Protein AF-A0A967GPA8-F1 (afdb_monomer)

Secondary structure (DSSP, 8-state):
--HHHHHHHHHHHEEETTTTEEEETTEEEEPPPHHHHHHHHHHTTEEEEEEEEEE--GGGTSSS--TT--SSPPEEEEEEEEE----

Structure (mmCIF, N/CA/C/O backbone):
data_AF-A0A967GPA8-F1
#
_entry.id   AF-A0A967GPA8-F1
#
loop_
_atom_site.group_PDB
_atom_site.id
_atom_site.type_symbol
_atom_site.label_atom_id
_atom_site.label_alt_id
_atom_site.label_comp_id
_atom_site.label_asym_id
_atom_site.label_entity_id
_atom_site.label_seq_id
_atom_site.pdbx_PDB_ins_code
_atom_site.Cartn_x
_atom_site.Cartn_y
_atom_site.Cartn_z
_atom_site.occupancy
_atom_site.B_iso_or_equiv
_atom_site.auth_seq_id
_atom_site.auth_comp_id
_atom_site.auth_asym_id
_atom_site.auth_atom_id
_atom_site.pdbx_PDB_model_num
ATOM 1 N N . MET A 1 1 ? 24.323 -1.208 -19.060 1.00 54.50 1 MET A N 1
ATOM 2 C CA . MET A 1 1 ? 23.667 -0.149 -18.273 1.00 54.50 1 MET A CA 1
ATOM 3 C C . MET A 1 1 ? 24.520 0.062 -17.038 1.00 54.50 1 MET A C 1
ATOM 5 O O . MET A 1 1 ? 24.803 -0.923 -16.363 1.00 54.50 1 MET A O 1
ATOM 9 N N . SER A 1 2 ? 25.050 1.266 -16.835 1.00 68.75 2 SER A N 1
ATOM 10 C CA . SER A 1 2 ? 25.924 1.555 -15.689 1.00 68.75 2 SER A CA 1
ATOM 11 C C . SER A 1 2 ? 25.108 1.835 -14.420 1.00 68.75 2 SER A C 1
ATOM 13 O O . SER A 1 2 ? 23.955 2.252 -14.507 1.00 68.75 2 SER A O 1
ATOM 15 N N . GLU A 1 3 ? 25.699 1.626 -13.243 1.00 60.72 3 GLU A N 1
ATOM 16 C CA . GLU A 1 3 ? 25.060 1.902 -11.944 1.00 60.72 3 GLU A CA 1
ATOM 17 C C . GLU A 1 3 ? 24.580 3.364 -11.845 1.00 60.72 3 GLU A C 1
ATOM 19 O O . GLU A 1 3 ? 23.451 3.622 -11.445 1.00 60.72 3 GLU A O 1
ATOM 24 N N . ASN A 1 4 ? 25.368 4.311 -12.369 1.00 67.19 4 ASN A N 1
ATOM 25 C CA . ASN A 1 4 ? 25.016 5.735 -12.431 1.00 67.19 4 ASN A CA 1
ATOM 26 C C . ASN A 1 4 ? 23.828 6.055 -13.354 1.00 67.19 4 ASN A C 1
ATOM 28 O O . ASN A 1 4 ? 23.081 6.999 -13.092 1.00 67.19 4 ASN A O 1
ATOM 32 N N . GLU A 1 5 ? 23.646 5.313 -14.449 1.00 59.66 5 GLU A N 1
ATOM 33 C CA . GLU A 1 5 ? 22.472 5.484 -15.313 1.00 59.66 5 GLU A CA 1
ATOM 34 C C . GLU A 1 5 ? 21.205 4.960 -14.639 1.00 59.66 5 GLU A C 1
ATOM 36 O O . GLU A 1 5 ? 20.178 5.634 -14.691 1.00 59.66 5 GLU A O 1
ATOM 41 N N . ALA A 1 6 ? 21.287 3.809 -13.965 1.00 56.81 6 ALA A N 1
ATOM 42 C CA . ALA A 1 6 ? 20.166 3.250 -13.214 1.00 56.81 6 ALA A CA 1
ATOM 43 C C . ALA A 1 6 ? 19.718 4.203 -12.093 1.00 56.81 6 ALA A C 1
ATOM 45 O O . ALA A 1 6 ? 18.531 4.507 -11.979 1.00 56.81 6 ALA A O 1
ATOM 46 N N . ASP A 1 7 ? 20.673 4.756 -11.343 1.00 61.19 7 ASP A N 1
ATOM 47 C CA . ASP A 1 7 ? 20.417 5.704 -10.254 1.00 61.19 7 ASP A CA 1
ATOM 48 C C . ASP A 1 7 ? 19.747 6.997 -10.741 1.00 61.19 7 ASP A C 1
ATOM 50 O O . ASP A 1 7 ? 18.865 7.557 -10.086 1.00 61.19 7 ASP A O 1
ATOM 54 N N . ARG A 1 8 ? 20.142 7.480 -11.923 1.00 66.12 8 ARG A N 1
ATOM 55 C CA . ARG A 1 8 ? 19.562 8.677 -12.539 1.00 66.12 8 ARG A CA 1
ATOM 56 C C . ARG A 1 8 ? 18.143 8.433 -13.057 1.00 66.12 8 ARG A C 1
ATOM 58 O O . ARG A 1 8 ? 17.310 9.329 -12.940 1.00 66.12 8 ARG A O 1
ATOM 65 N N . MET A 1 9 ? 17.865 7.254 -13.615 1.00 61.34 9 MET A N 1
ATOM 66 C CA . MET A 1 9 ? 16.518 6.884 -14.068 1.00 61.34 9 MET A CA 1
ATOM 67 C C . MET A 1 9 ? 15.563 6.720 -12.880 1.00 61.34 9 MET A C 1
ATOM 69 O O . MET A 1 9 ? 14.500 7.333 -12.876 1.00 61.34 9 MET A O 1
ATOM 73 N N . LEU A 1 10 ? 15.997 6.033 -11.817 1.00 60.78 10 LEU A N 1
ATOM 74 C CA . LEU A 1 10 ? 15.247 5.895 -10.560 1.00 60.78 10 LEU A CA 1
ATOM 75 C C . LEU A 1 10 ? 14.862 7.250 -9.948 1.00 60.78 10 LEU A C 1
ATOM 77 O O . LEU A 1 10 ? 13.725 7.443 -9.523 1.00 60.78 10 LEU A O 1
ATOM 81 N N . ARG A 1 11 ? 15.776 8.228 -9.948 1.00 63.66 11 ARG A N 1
ATOM 82 C CA . ARG A 1 11 ? 15.488 9.587 -9.450 1.00 63.66 11 ARG A CA 1
ATOM 83 C C . ARG A 1 11 ? 14.481 10.357 -10.308 1.00 63.66 11 ARG A C 1
ATOM 85 O O . ARG A 1 11 ? 13.841 11.262 -9.788 1.00 63.66 11 ARG A O 1
ATOM 92 N N . GLY A 1 12 ? 14.349 10.032 -11.594 1.00 64.62 12 GLY A N 1
ATOM 93 C CA . GLY A 1 12 ? 13.352 10.641 -12.482 1.00 64.62 12 GLY A CA 1
ATOM 94 C C . GLY A 1 12 ? 11.943 10.063 -12.318 1.00 64.62 12 GLY A C 1
ATOM 95 O O . GLY A 1 12 ? 10.969 10.709 -12.700 1.00 64.62 12 GLY A O 1
ATOM 96 N N . GLU A 1 13 ? 11.830 8.863 -11.748 1.00 67.12 13 GLU A N 1
ATOM 97 C CA . GLU A 1 13 ? 10.561 8.147 -11.579 1.00 67.12 13 GLU A CA 1
ATOM 98 C C . GLU A 1 13 ? 9.942 8.338 -10.187 1.00 67.12 13 GLU A C 1
ATOM 100 O O . GLU A 1 13 ? 8.737 8.163 -10.025 1.00 67.12 13 GLU A O 1
ATOM 105 N N . VAL A 1 14 ? 10.721 8.742 -9.182 1.00 69.94 14 VAL A N 1
ATOM 106 C CA . VAL A 1 14 ? 10.227 8.993 -7.819 1.00 69.94 14 VAL A CA 1
ATOM 107 C C . VAL A 1 14 ? 9.828 10.461 -7.662 1.00 69.94 14 VAL A C 1
ATOM 109 O O . VAL A 1 14 ? 10.682 11.340 -7.612 1.00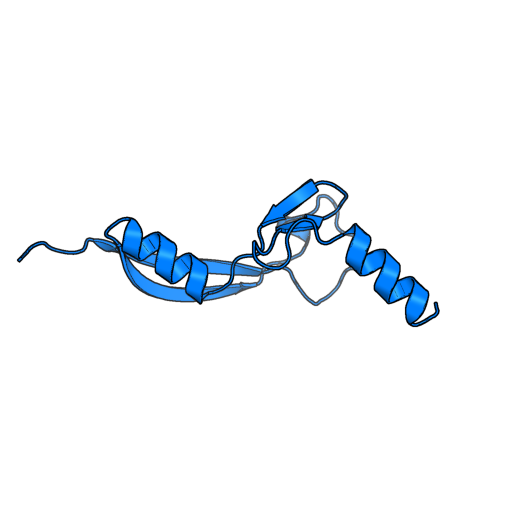 69.94 14 VAL A O 1
ATOM 112 N N . ASP A 1 15 ? 8.524 10.722 -7.549 1.00 76.31 15 ASP A N 1
ATOM 113 C CA . ASP A 1 15 ? 7.976 12.076 -7.361 1.00 76.31 15 ASP A CA 1
ATOM 114 C C . ASP A 1 15 ? 8.057 12.503 -5.884 1.00 76.31 15 ASP A C 1
ATOM 116 O O . ASP A 1 15 ? 8.484 13.602 -5.539 1.00 76.31 15 ASP A O 1
ATOM 120 N N . SER A 1 16 ? 7.728 11.585 -4.972 1.00 78.81 16 SER A N 1
ATOM 121 C CA . SER A 1 16 ? 7.915 11.787 -3.536 1.00 78.81 16 SER A CA 1
ATOM 122 C C . SER A 1 16 ? 8.248 10.469 -2.866 1.00 78.81 16 SER A C 1
ATOM 124 O O . SER A 1 16 ? 7.378 9.625 -2.673 1.00 78.81 16 SER A O 1
ATOM 126 N N . PHE A 1 17 ? 9.508 10.295 -2.469 1.00 71.31 17 PHE A N 1
ATOM 127 C CA . PHE A 1 17 ? 9.937 9.082 -1.773 1.00 71.31 17 PHE A CA 1
ATOM 128 C C . PHE A 1 17 ? 9.248 8.944 -0.409 1.00 71.31 17 PHE A C 1
ATOM 130 O O . PHE A 1 17 ? 8.675 7.904 -0.100 1.00 71.31 17 PHE A O 1
ATOM 137 N N . ALA A 1 18 ? 9.236 10.024 0.381 1.00 77.62 18 ALA A N 1
ATOM 138 C CA . ALA A 1 18 ? 8.571 10.052 1.684 1.00 77.62 18 ALA A CA 1
ATOM 139 C C . ALA A 1 18 ? 7.053 9.853 1.560 1.00 77.62 18 ALA A C 1
ATOM 141 O O . ALA A 1 18 ? 6.437 9.207 2.402 1.00 77.62 18 ALA A O 1
ATOM 142 N N . GLY A 1 19 ? 6.460 10.381 0.488 1.00 82.88 19 GLY A N 1
ATOM 143 C CA . GLY A 1 19 ? 5.055 10.198 0.163 1.00 82.88 19 GLY A CA 1
ATOM 144 C C . GLY A 1 19 ? 4.766 8.926 -0.624 1.00 82.88 19 GLY A C 1
ATOM 145 O O . GLY A 1 19 ? 3.629 8.770 -1.040 1.00 82.88 19 GLY A O 1
ATOM 146 N N . GLY A 1 20 ? 5.730 8.031 -0.865 1.00 88.00 20 GLY A N 1
ATOM 147 C CA . GLY A 1 20 ? 5.533 6.807 -1.652 1.00 88.00 20 GLY A CA 1
ATOM 148 C C . GLY A 1 20 ? 4.953 7.026 -3.058 1.00 88.00 20 GLY A C 1
ATOM 149 O O . GLY A 1 20 ? 4.285 6.136 -3.569 1.00 88.00 20 GL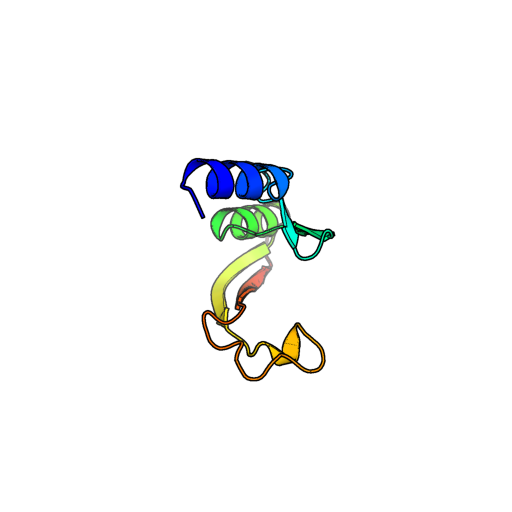Y A O 1
ATOM 150 N N . ILE A 1 21 ? 5.135 8.199 -3.671 1.00 90.69 21 ILE A N 1
ATOM 151 C CA . ILE A 1 21 ? 4.612 8.512 -5.008 1.00 90.69 21 ILE A CA 1
ATOM 152 C C . ILE A 1 21 ? 5.692 8.215 -6.046 1.00 90.69 21 ILE A C 1
ATOM 154 O O . ILE A 1 21 ? 6.767 8.820 -6.030 1.00 90.69 21 ILE A O 1
ATOM 158 N N . VAL A 1 22 ? 5.380 7.305 -6.964 1.00 87.12 22 VAL A N 1
ATOM 159 C CA . VAL A 1 22 ? 6.249 6.867 -8.062 1.00 87.12 22 VAL A CA 1
ATOM 160 C C . VAL A 1 22 ? 5.473 6.970 -9.369 1.00 87.12 22 VAL A C 1
ATOM 162 O O . VAL A 1 22 ? 4.278 6.695 -9.409 1.00 87.12 22 VAL A O 1
ATOM 165 N N . ARG A 1 23 ? 6.130 7.371 -10.453 1.00 82.81 23 ARG A N 1
ATOM 166 C CA . ARG A 1 23 ? 5.531 7.438 -11.784 1.00 82.81 23 ARG A CA 1
ATOM 167 C C . ARG A 1 23 ? 5.549 6.065 -12.441 1.00 82.81 23 ARG A C 1
ATOM 169 O O . ARG A 1 23 ? 6.607 5.574 -12.814 1.00 82.81 23 ARG A O 1
ATOM 176 N N . VAL A 1 24 ? 4.375 5.484 -12.658 1.00 79.94 24 VAL A N 1
ATOM 177 C CA . VAL A 1 24 ? 4.204 4.245 -13.428 1.00 79.94 24 VAL A CA 1
ATOM 178 C C . VAL A 1 24 ? 3.655 4.625 -14.798 1.00 79.94 24 VAL A C 1
ATOM 180 O O . VAL A 1 24 ? 2.585 5.222 -14.897 1.00 79.94 24 VAL A O 1
ATOM 183 N N . GLY A 1 25 ? 4.422 4.381 -15.865 1.00 76.94 25 GLY A N 1
ATOM 184 C CA . GLY A 1 25 ? 4.029 4.804 -17.218 1.00 76.94 25 GLY A CA 1
ATOM 185 C C . GLY A 1 25 ? 3.817 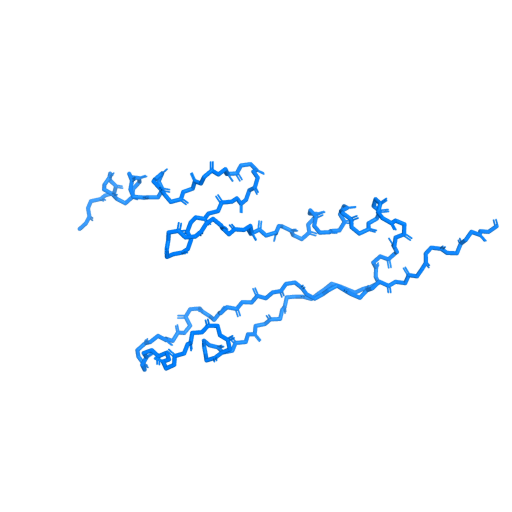6.322 -17.353 1.00 76.94 25 GLY A C 1
ATOM 186 O O . GLY A 1 25 ? 3.004 6.767 -18.156 1.00 76.94 25 GLY A O 1
ATOM 187 N N . GLY A 1 26 ? 4.506 7.124 -16.533 1.00 82.31 26 GLY A N 1
ATOM 188 C CA . GLY A 1 26 ? 4.363 8.584 -16.487 1.00 82.31 26 GLY A CA 1
ATOM 189 C C . GLY A 1 26 ? 3.241 9.104 -15.580 1.00 82.31 26 GLY A C 1
ATOM 190 O O . GLY A 1 26 ? 3.228 10.303 -15.286 1.00 82.31 26 GLY A O 1
ATOM 191 N N . VAL A 1 27 ? 2.360 8.232 -15.080 1.00 85.12 27 VAL A N 1
ATOM 192 C CA . VAL A 1 27 ? 1.264 8.581 -14.164 1.00 85.12 27 VAL A CA 1
ATOM 193 C C . VAL A 1 27 ? 1.758 8.509 -12.713 1.00 85.12 27 VAL A C 1
ATOM 195 O O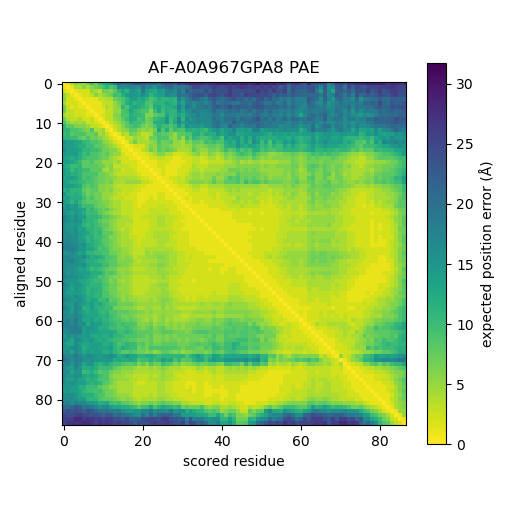 . VAL A 1 27 ? 2.287 7.469 -12.324 1.00 85.12 27 VAL A O 1
ATOM 198 N N . PRO A 1 28 ? 1.625 9.576 -11.900 1.00 89.00 28 PRO A N 1
ATOM 199 C CA . PRO A 1 28 ? 1.943 9.521 -10.475 1.00 89.00 28 PRO A CA 1
ATOM 200 C C . PRO A 1 28 ? 1.031 8.529 -9.747 1.00 89.00 28 PRO A C 1
ATOM 202 O O . PRO A 1 28 ? -0.186 8.704 -9.704 1.00 89.00 28 PRO A O 1
ATOM 205 N N . THR A 1 29 ? 1.635 7.514 -9.144 1.00 87.00 29 THR A N 1
ATOM 206 C CA . THR A 1 29 ? 0.955 6.416 -8.460 1.00 87.00 29 THR A CA 1
ATOM 207 C C . THR A 1 29 ? 1.465 6.321 -7.030 1.00 87.00 29 THR A C 1
ATOM 209 O O . THR A 1 29 ? 2.669 6.289 -6.772 1.00 87.00 29 THR A O 1
ATOM 212 N N . LYS A 1 30 ? 0.532 6.286 -6.078 1.00 91.56 30 LYS A N 1
ATOM 213 C CA . LYS A 1 30 ? 0.826 6.163 -4.650 1.00 91.56 30 LYS A CA 1
ATOM 214 C C . LYS A 1 30 ? 1.001 4.692 -4.279 1.00 91.56 30 LYS A C 1
ATOM 216 O O . LYS A 1 30 ? 0.041 3.927 -4.275 1.00 91.56 30 LYS A O 1
ATOM 221 N N . TYR A 1 31 ? 2.217 4.324 -3.901 1.00 90.38 31 TYR A N 1
ATOM 222 C CA . TYR A 1 31 ? 2.520 3.063 -3.244 1.00 90.38 31 TYR A CA 1
ATOM 223 C C . TYR A 1 31 ? 2.340 3.223 -1.740 1.00 90.38 31 TYR A C 1
ATOM 225 O O . TYR A 1 31 ? 2.949 4.078 -1.090 1.00 90.38 31 TYR A O 1
ATOM 233 N N . TRP A 1 32 ? 1.468 2.387 -1.194 1.00 92.50 32 TRP A N 1
ATOM 234 C CA . TRP A 1 32 ? 1.092 2.439 0.204 1.00 92.50 32 TRP A CA 1
ATOM 235 C C . TRP A 1 32 ? 1.903 1.451 1.035 1.00 92.50 32 TRP A C 1
ATOM 237 O O . TRP A 1 32 ? 1.928 0.244 0.765 1.00 92.50 32 TRP A O 1
ATOM 247 N N . MET A 1 33 ? 2.502 1.955 2.110 1.00 92.81 33 MET A N 1
ATOM 248 C CA . MET A 1 33 ? 3.040 1.092 3.157 1.00 92.81 33 MET A CA 1
ATOM 249 C C . MET A 1 33 ? 1.894 0.536 4.001 1.00 92.81 33 MET A C 1
ATOM 251 O O . MET A 1 33 ? 0.851 1.173 4.177 1.00 92.81 33 MET A O 1
ATOM 255 N N . ARG A 1 34 ? 2.090 -0.655 4.568 1.00 94.44 34 ARG A N 1
ATOM 256 C CA . ARG A 1 34 ? 1.086 -1.280 5.437 1.00 94.44 34 ARG A CA 1
ATOM 257 C C . ARG A 1 34 ? 0.718 -0.365 6.605 1.00 94.44 34 ARG A C 1
ATOM 259 O O . ARG A 1 34 ? -0.454 -0.222 6.940 1.00 94.44 34 ARG A O 1
ATOM 266 N N . GLU A 1 35 ? 1.727 0.230 7.227 1.00 93.75 35 GLU A N 1
ATOM 267 C CA . GLU A 1 35 ? 1.607 1.095 8.398 1.00 93.75 35 GLU A CA 1
ATOM 268 C C . GLU A 1 35 ? 0.834 2.371 8.064 1.00 93.75 35 GLU A C 1
ATOM 270 O O . GLU A 1 35 ? 0.030 2.821 8.874 1.00 93.75 35 GLU A O 1
ATOM 275 N N . GLU A 1 36 ? 1.016 2.894 6.853 1.00 94.00 36 GLU A N 1
ATOM 276 C CA . GLU A 1 36 ? 0.333 4.088 6.367 1.00 94.00 36 GLU A CA 1
ATOM 277 C C . GLU A 1 36 ? -1.167 3.840 6.175 1.00 94.00 36 GLU A C 1
ATOM 279 O O . GLU A 1 36 ? -1.981 4.588 6.711 1.00 94.00 36 GLU A O 1
ATOM 284 N N . ILE A 1 37 ? -1.551 2.740 5.512 1.00 94.81 37 ILE A N 1
ATOM 285 C CA . ILE A 1 37 ? -2.972 2.364 5.386 1.00 94.81 37 ILE A CA 1
ATOM 286 C C . ILE A 1 37 ? -3.584 2.132 6.764 1.00 94.81 37 ILE A C 1
ATOM 288 O O . ILE A 1 37 ? -4.715 2.531 7.027 1.00 94.81 37 ILE A O 1
ATOM 292 N N . LEU A 1 38 ? -2.842 1.481 7.661 1.00 95.94 38 LEU A N 1
ATOM 293 C CA . LEU A 1 38 ? -3.299 1.224 9.019 1.00 95.94 38 LEU A CA 1
ATOM 294 C C . LEU A 1 38 ? -3.450 2.496 9.863 1.00 95.94 38 LEU A C 1
ATOM 296 O O . LEU A 1 38 ? -4.300 2.516 10.752 1.00 95.94 38 LEU A O 1
ATOM 300 N N . GLY A 1 39 ? -2.625 3.517 9.635 1.00 94.94 39 GLY A N 1
ATOM 301 C CA . GLY A 1 39 ? -2.795 4.847 10.217 1.00 94.94 39 GLY A CA 1
ATOM 302 C C . GLY A 1 39 ? -4.060 5.505 9.680 1.00 94.94 39 GLY A C 1
ATOM 303 O O . GLY A 1 39 ? -4.969 5.798 10.454 1.00 94.94 39 GLY A O 1
ATOM 304 N N . LEU A 1 40 ? -4.170 5.582 8.352 1.00 94.44 40 LEU A N 1
ATOM 305 C CA . LEU A 1 40 ? -5.296 6.195 7.651 1.00 94.44 40 LEU A CA 1
ATOM 306 C C . LEU A 1 40 ? -6.647 5.629 8.110 1.00 94.44 40 LEU A C 1
ATOM 308 O O . LEU A 1 40 ? -7.537 6.375 8.509 1.00 94.44 40 LEU A O 1
ATOM 312 N N . VAL A 1 41 ? -6.825 4.302 8.108 1.00 95.19 41 VAL A N 1
ATOM 313 C CA . VAL A 1 41 ? -8.124 3.719 8.496 1.00 95.19 41 VAL A CA 1
ATOM 314 C C . VAL A 1 41 ? -8.476 4.007 9.960 1.00 95.19 41 VAL A C 1
ATOM 316 O O . VAL A 1 41 ? -9.648 4.202 10.274 1.00 95.19 41 VAL A O 1
ATOM 319 N N . ARG A 1 42 ? -7.483 4.081 10.857 1.00 95.06 42 ARG A N 1
ATOM 320 C CA . ARG A 1 42 ? -7.712 4.411 12.273 1.00 95.06 42 ARG A CA 1
ATOM 321 C C . ARG A 1 42 ? -8.084 5.873 12.468 1.00 95.06 42 ARG A C 1
ATOM 323 O O . ARG A 1 42 ? -8.986 6.152 13.252 1.00 95.06 42 ARG A O 1
ATOM 330 N N . GLU A 1 43 ? -7.434 6.784 11.748 1.00 95.88 43 GLU A N 1
ATOM 331 C CA . GLU A 1 43 ? -7.782 8.213 11.737 1.00 95.88 43 GLU A CA 1
ATOM 332 C C . GLU A 1 43 ? -9.234 8.435 11.292 1.00 95.88 43 GLU A C 1
ATOM 334 O O . GLU A 1 43 ? -9.916 9.321 11.800 1.00 95.88 43 GLU A O 1
ATOM 339 N N . HIS A 1 44 ? -9.748 7.563 10.423 1.00 94.25 44 HIS A N 1
ATOM 340 C CA . HIS A 1 44 ? -11.146 7.551 9.995 1.00 94.25 44 HIS A CA 1
ATOM 341 C C . HIS A 1 44 ? -12.101 6.762 10.916 1.00 94.25 44 HIS A C 1
ATOM 343 O O . HIS A 1 44 ? -13.236 6.483 10.531 1.00 94.25 44 HIS A O 1
ATOM 349 N N . GLY A 1 45 ? -11.683 6.405 12.135 1.00 94.38 45 GLY A N 1
ATOM 350 C CA . GLY A 1 45 ? -12.554 5.765 13.129 1.00 94.38 45 GLY A CA 1
ATOM 351 C C . GLY A 1 45 ? -12.890 4.300 12.830 1.00 94.38 45 GLY A C 1
ATOM 352 O O . GLY A 1 45 ? -13.886 3.771 13.331 1.00 94.38 45 GLY A O 1
ATOM 353 N N . LEU A 1 46 ? -12.076 3.633 12.012 1.00 96.25 46 LEU A N 1
ATOM 354 C CA . LEU A 1 46 ? -12.199 2.209 11.730 1.00 96.25 46 LEU A CA 1
ATOM 355 C C . LEU A 1 46 ? -11.197 1.400 12.559 1.00 96.25 46 LEU A C 1
ATOM 357 O O . LEU A 1 46 ? -10.054 1.803 12.774 1.00 96.25 46 LEU A O 1
ATOM 361 N N . ALA A 1 47 ? -11.612 0.207 12.981 1.00 96.38 47 ALA A N 1
ATOM 362 C CA . ALA A 1 47 ? -10.754 -0.757 13.653 1.00 96.38 47 ALA A CA 1
ATOM 363 C C . ALA A 1 47 ? -10.279 -1.817 12.642 1.00 96.38 47 ALA A C 1
ATOM 365 O O . ALA A 1 47 ? -11.077 -2.680 12.263 1.00 96.38 47 ALA A O 1
ATOM 366 N N . PRO A 1 48 ? -9.014 -1.796 12.180 1.00 96.12 48 PRO A N 1
ATOM 367 C CA . PRO A 1 48 ? -8.511 -2.8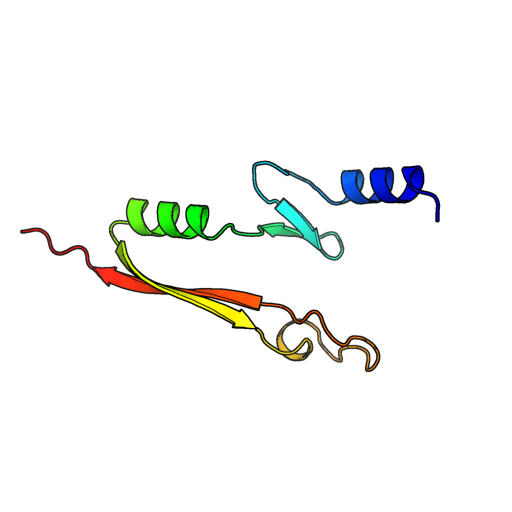30 11.283 1.00 96.12 48 PRO A CA 1
ATOM 368 C C . PRO A 1 48 ? -8.494 -4.198 11.976 1.00 96.12 48 PRO A C 1
ATOM 370 O O . PRO A 1 48 ? -7.884 -4.368 13.029 1.00 96.12 48 PRO A O 1
ATOM 373 N N . GLN A 1 49 ? -9.147 -5.180 11.360 1.00 96.81 49 GLN A N 1
ATOM 374 C CA . GLN A 1 49 ? -9.296 -6.547 11.871 1.00 96.81 49 GLN A CA 1
ATOM 375 C C . GLN A 1 49 ? -8.376 -7.527 11.143 1.00 96.81 49 GLN A C 1
ATOM 377 O O . GLN A 1 49 ? -7.835 -8.456 11.741 1.00 96.81 49 GLN A O 1
ATOM 382 N N . ARG A 1 50 ? -8.190 -7.334 9.833 1.00 97.44 50 ARG A N 1
ATOM 383 C CA . ARG A 1 50 ? -7.332 -8.189 9.009 1.00 97.44 50 ARG A CA 1
ATOM 384 C C . ARG A 1 50 ? -6.688 -7.381 7.895 1.00 97.44 50 ARG A C 1
ATOM 386 O O . ARG A 1 50 ? -7.378 -6.671 7.178 1.00 97.44 50 ARG A O 1
ATOM 393 N N . VAL A 1 51 ? -5.384 -7.558 7.712 1.00 97.12 51 VAL A N 1
ATOM 394 C CA . VAL A 1 51 ? -4.610 -6.947 6.623 1.00 97.12 51 VAL A CA 1
ATOM 395 C C . VAL A 1 51 ? -3.953 -8.052 5.819 1.00 97.12 51 VAL A C 1
ATOM 397 O O . VAL A 1 51 ? -3.294 -8.918 6.395 1.00 97.12 51 VAL A O 1
ATOM 400 N N . ARG A 1 52 ? -4.128 -8.041 4.501 1.00 97.31 52 ARG A N 1
ATOM 401 C CA . ARG A 1 52 ? -3.536 -9.035 3.605 1.00 97.31 52 ARG A CA 1
ATOM 402 C C . ARG A 1 52 ? -2.916 -8.359 2.401 1.00 97.31 52 ARG A C 1
ATOM 404 O O . ARG A 1 52 ? -3.513 -7.459 1.829 1.00 97.31 52 ARG A O 1
ATOM 411 N N . ARG A 1 53 ? -1.762 -8.869 1.985 1.00 95.56 53 ARG A N 1
ATOM 412 C CA . ARG A 1 53 ? -1.230 -8.637 0.647 1.00 95.56 53 ARG A CA 1
ATOM 413 C C . ARG A 1 53 ? -1.883 -9.632 -0.307 1.00 95.56 53 ARG A C 1
ATOM 415 O O . ARG A 1 53 ? -1.788 -10.838 -0.067 1.00 95.56 53 ARG A O 1
ATOM 422 N N . VAL A 1 54 ? -2.556 -9.150 -1.342 1.00 95.75 54 VAL A N 1
ATOM 423 C CA . VAL A 1 54 ? -3.254 -9.983 -2.328 1.00 95.75 54 VAL A CA 1
ATOM 424 C C . VAL A 1 54 ? -2.581 -9.788 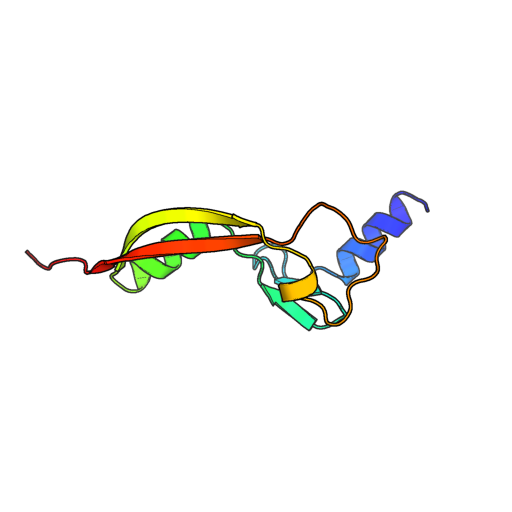-3.676 1.00 95.75 54 VAL A C 1
ATOM 426 O O . VAL A 1 54 ? -2.614 -8.692 -4.212 1.00 95.75 54 VAL A O 1
ATOM 429 N N . GLN A 1 55 ? -1.950 -10.843 -4.191 1.00 95.12 55 GLN A N 1
ATOM 430 C CA . GLN A 1 55 ? -1.376 -10.853 -5.539 1.00 95.12 55 GLN A CA 1
ATOM 431 C C . GLN A 1 55 ? -2.443 -11.216 -6.572 1.00 95.12 55 GLN A C 1
ATOM 433 O O . GLN A 1 55 ? -3.311 -12.047 -6.292 1.00 95.12 55 GLN A O 1
ATOM 438 N N . TYR A 1 56 ? -2.333 -10.646 -7.766 1.00 92.38 56 TYR A N 1
ATOM 439 C CA . TYR A 1 56 ? -3.208 -10.928 -8.902 1.00 92.38 56 TYR A CA 1
ATOM 440 C C . TYR A 1 56 ? -2.419 -10.941 -10.215 1.00 92.38 56 TYR A C 1
ATOM 442 O O . TYR A 1 56 ? -1.242 -10.601 -10.256 1.00 92.38 56 TYR A O 1
ATOM 450 N N . GLY A 1 57 ? -3.028 -11.433 -11.293 1.00 91.62 57 GLY A N 1
ATOM 451 C CA . GLY A 1 57 ? -2.347 -11.531 -12.584 1.00 91.62 57 GLY A CA 1
ATOM 452 C C . GLY A 1 57 ? -2.252 -10.180 -13.294 1.00 91.62 57 GLY A C 1
ATOM 453 O O . GLY A 1 57 ? -3.153 -9.361 -13.173 1.00 91.62 57 GLY A O 1
ATOM 454 N N . TRP A 1 58 ? -1.226 -9.997 -14.131 1.00 89.75 58 TRP A N 1
ATOM 455 C CA . TRP A 1 58 ? -1.041 -8.786 -14.949 1.00 89.75 58 TRP A CA 1
ATOM 456 C C . TRP A 1 58 ? -2.231 -8.435 -15.851 1.00 89.75 58 TRP A C 1
ATOM 458 O O . TRP A 1 58 ? -2.416 -7.273 -16.183 1.00 89.75 58 TRP A O 1
ATOM 468 N N . LYS A 1 59 ? -3.066 -9.418 -16.207 1.00 90.69 59 LYS A N 1
ATOM 469 C CA . LYS A 1 59 ? -4.292 -9.193 -16.988 1.00 90.69 59 LYS A CA 1
ATOM 470 C C . LYS A 1 59 ? -5.360 -8.366 -16.264 1.00 90.69 59 LYS A C 1
ATOM 472 O O . LYS A 1 59 ? -6.307 -7.946 -16.907 1.00 90.69 59 LYS A O 1
ATOM 477 N N . GLU A 1 60 ? -5.252 -8.210 -14.944 1.00 88.06 60 GLU A N 1
ATOM 478 C CA . GLU A 1 60 ? -6.163 -7.359 -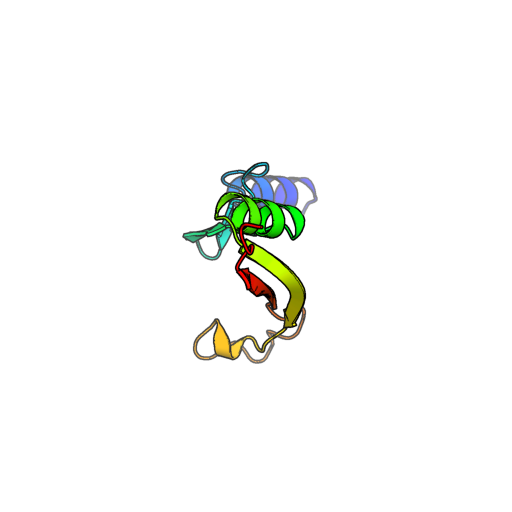14.166 1.00 88.06 60 GLU A CA 1
ATOM 479 C C . GLU A 1 60 ? -5.710 -5.886 -14.150 1.00 88.06 60 GLU A C 1
ATOM 481 O O . GLU A 1 60 ? -6.472 -5.026 -13.728 1.00 88.06 60 GLU A O 1
ATOM 486 N N . GLU A 1 61 ? -4.481 -5.590 -14.593 1.00 83.44 61 GLU A N 1
ATOM 487 C CA . GLU A 1 61 ? -3.883 -4.244 -14.546 1.00 83.44 61 GLU A CA 1
ATOM 488 C C . GLU A 1 61 ? -3.521 -3.700 -15.936 1.00 83.44 61 GLU A C 1
ATOM 490 O O . GLU A 1 61 ? -3.497 -2.490 -16.146 1.00 83.44 61 GLU A O 1
ATOM 495 N N . ILE A 1 62 ? -3.249 -4.587 -16.898 1.00 85.69 62 ILE A N 1
ATOM 496 C CA . ILE A 1 62 ? -2.825 -4.243 -18.255 1.00 85.69 62 ILE A CA 1
ATOM 497 C C . ILE A 1 62 ? -3.687 -5.017 -19.252 1.00 85.69 62 ILE A C 1
ATOM 499 O O . ILE A 1 62 ? -3.753 -6.249 -19.194 1.00 85.69 62 ILE A O 1
ATOM 503 N N . ASP A 1 63 ? -4.292 -4.299 -20.197 1.00 85.44 63 ASP A N 1
ATOM 504 C CA . ASP A 1 63 ? -4.967 -4.900 -21.348 1.00 85.44 63 ASP A CA 1
ATOM 505 C C . ASP A 1 63 ? -3.943 -5.594 -22.264 1.00 85.44 63 ASP A C 1
ATOM 507 O O . ASP A 1 63 ? -2.937 -5.000 -22.646 1.00 85.44 63 ASP A O 1
ATOM 511 N N . ASP A 1 64 ? -4.207 -6.859 -22.612 1.00 85.81 64 ASP A N 1
ATOM 512 C CA . ASP A 1 64 ? -3.319 -7.740 -23.398 1.00 85.81 64 ASP A CA 1
ATOM 513 C C . ASP A 1 64 ? -1.853 -7.748 -22.900 1.00 85.81 64 ASP A C 1
ATOM 515 O O . ASP A 1 64 ? -0.929 -7.317 -23.600 1.00 85.81 64 ASP A O 1
ATOM 519 N N . PRO A 1 65 ? -1.599 -8.231 -21.665 1.00 86.69 65 PRO A N 1
ATOM 520 C CA . PRO A 1 65 ? -0.266 -8.180 -21.090 1.00 86.69 65 PRO A CA 1
ATOM 521 C C . PRO A 1 65 ? 0.694 -9.061 -21.906 1.00 86.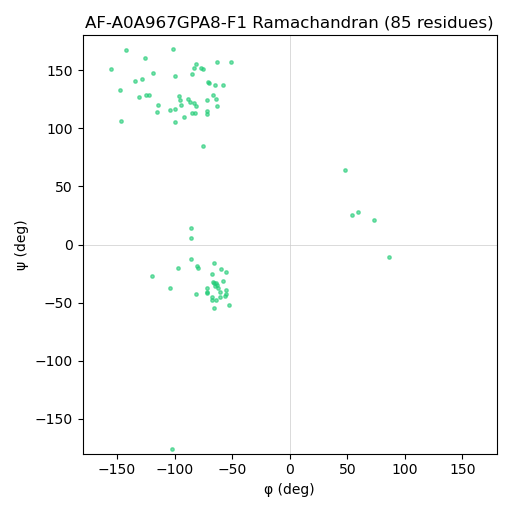69 65 PRO A C 1
ATOM 523 O O . PRO A 1 65 ? 0.362 -10.205 -22.249 1.00 86.69 65 PRO A O 1
ATOM 526 N N . PRO A 1 66 ? 1.922 -8.588 -22.187 1.00 87.12 66 PRO A N 1
ATOM 527 C CA . PRO A 1 66 ? 2.863 -9.350 -22.987 1.00 87.12 66 PRO A CA 1
ATOM 528 C C . PRO A 1 66 ? 3.145 -10.719 -22.359 1.00 87.12 66 PRO A C 1
ATOM 530 O O . PRO A 1 66 ? 3.394 -10.835 -21.163 1.00 87.12 66 PRO A O 1
ATOM 533 N N . ARG A 1 67 ? 3.199 -11.781 -23.173 1.00 87.25 67 ARG A N 1
ATOM 534 C CA . ARG A 1 67 ? 3.399 -13.167 -22.685 1.00 87.25 67 ARG A CA 1
ATOM 535 C C . ARG A 1 67 ? 4.707 -13.389 -21.913 1.00 87.25 67 ARG A C 1
ATOM 537 O O . ARG A 1 67 ? 4.837 -14.384 -21.193 1.00 87.25 67 ARG A O 1
ATOM 544 N N . TRP A 1 68 ? 5.691 -12.514 -22.118 1.00 87.19 68 TRP A N 1
ATOM 545 C CA . TRP A 1 68 ? 6.967 -12.529 -21.404 1.00 87.19 68 TRP A CA 1
ATOM 546 C C . TRP A 1 68 ? 6.876 -11.877 -20.018 1.00 87.19 68 TRP A C 1
ATOM 548 O O . TRP A 1 68 ? 7.724 -12.163 -19.176 1.00 87.19 68 TRP A O 1
ATOM 558 N N . LEU A 1 69 ? 5.847 -11.058 -19.762 1.00 83.38 69 LEU A N 1
ATOM 559 C CA . LEU A 1 69 ? 5.604 -10.399 -18.483 1.00 83.38 69 LEU A CA 1
ATOM 560 C C . LEU A 1 69 ? 5.060 -11.421 -17.482 1.00 83.38 69 LEU A C 1
ATOM 562 O O . LEU A 1 69 ? 3.860 -11.646 -17.316 1.00 83.38 69 LEU A O 1
ATOM 566 N N . ARG A 1 70 ? 6.008 -12.115 -16.863 1.00 80.94 70 ARG A N 1
ATOM 567 C CA . ARG A 1 70 ? 5.795 -13.047 -15.757 1.00 80.94 70 ARG A CA 1
ATOM 568 C C . ARG A 1 70 ? 6.195 -12.346 -14.457 1.00 80.94 70 ARG A C 1
ATOM 570 O O . ARG A 1 70 ? 6.462 -11.150 -14.465 1.00 80.94 70 ARG A O 1
ATOM 577 N N . GLY A 1 71 ? 6.157 -13.060 -13.333 1.00 80.56 71 GLY A N 1
ATOM 578 C CA . GLY A 1 71 ? 6.374 -12.462 -12.013 1.00 80.56 71 GLY A CA 1
ATOM 579 C C . GLY A 1 71 ? 7.658 -11.603 -11.899 1.00 80.56 71 GLY A C 1
ATOM 580 O O . GLY A 1 71 ? 8.610 -11.843 -12.643 1.00 80.56 71 GLY A O 1
ATOM 581 N N . PRO A 1 72 ? 7.722 -10.651 -10.945 1.00 84.38 72 PRO A N 1
ATOM 582 C CA . PRO A 1 72 ? 6.786 -10.473 -9.834 1.00 84.38 72 PRO A CA 1
ATOM 583 C C . PRO A 1 72 ? 5.415 -9.972 -10.297 1.00 84.38 72 PRO A C 1
ATOM 585 O O . PRO A 1 72 ? 5.317 -9.163 -11.210 1.00 84.38 72 PRO A O 1
ATOM 588 N N . PHE A 1 73 ? 4.358 -10.532 -9.711 1.00 89.62 73 PHE A N 1
ATOM 589 C CA . PHE A 1 73 ? 2.983 -10.143 -10.009 1.00 89.62 73 PHE A CA 1
ATOM 590 C C . PHE A 1 73 ? 2.585 -8.907 -9.200 1.00 89.62 73 PHE A C 1
ATOM 592 O O . PHE A 1 73 ? 3.099 -8.729 -8.084 1.00 89.62 73 PHE A O 1
ATOM 599 N N . PRO A 1 74 ? 1.655 -8.093 -9.720 1.00 89.94 74 PRO A N 1
ATOM 600 C CA . PRO A 1 74 ? 1.102 -6.989 -8.965 1.00 89.94 74 PRO A CA 1
ATOM 601 C C . PRO A 1 74 ? 0.346 -7.488 -7.741 1.00 89.94 74 PRO A C 1
ATOM 603 O O . PRO A 1 74 ? -0.055 -8.657 -7.632 1.00 89.94 74 PRO A O 1
ATOM 606 N N . TRP A 1 75 ? 0.224 -6.601 -6.766 1.00 93.44 75 TRP A N 1
ATOM 607 C CA . TRP A 1 75 ? -0.453 -6.892 -5.521 1.00 93.44 75 TRP A CA 1
ATOM 608 C C . TRP A 1 75 ? -0.972 -5.627 -4.867 1.00 93.44 75 TRP A C 1
ATOM 610 O O . TRP A 1 75 ? -0.333 -4.585 -4.945 1.00 93.44 75 TRP A O 1
ATOM 620 N N . ASP A 1 76 ? -2.053 -5.786 -4.111 1.00 93.62 76 ASP A N 1
ATOM 621 C CA . ASP A 1 76 ? -2.640 -4.721 -3.304 1.00 93.62 76 ASP A CA 1
ATOM 622 C C . ASP A 1 76 ? -2.797 -5.124 -1.838 1.00 93.62 76 ASP A C 1
ATOM 624 O O . ASP A 1 76 ? -2.806 -6.309 -1.468 1.00 93.62 76 ASP A O 1
ATOM 628 N N . TRP A 1 77 ? -2.932 -4.110 -0.984 1.00 95.94 77 TRP A N 1
ATOM 629 C CA . TRP A 1 77 ? -3.365 -4.287 0.394 1.00 95.94 77 TRP A CA 1
ATOM 630 C C . TRP A 1 77 ? -4.886 -4.412 0.458 1.00 95.94 77 TRP A C 1
ATOM 632 O O . TRP A 1 77 ? -5.618 -3.478 0.150 1.00 95.94 77 TRP A O 1
ATOM 642 N N . LEU A 1 78 ? -5.367 -5.546 0.958 1.00 96.69 78 LEU A N 1
ATOM 643 C CA . LEU A 1 78 ? -6.755 -5.726 1.360 1.00 96.69 78 LEU A CA 1
ATOM 644 C C . LEU A 1 78 ? -6.862 -5.580 2.877 1.00 96.69 78 LEU A C 1
ATOM 646 O O . LEU A 1 78 ? -6.318 -6.402 3.627 1.00 96.69 78 LEU A O 1
ATOM 650 N N . VAL A 1 79 ? -7.595 -4.564 3.326 1.00 97.62 79 VAL A N 1
ATOM 651 C CA . VAL A 1 79 ? -7.840 -4.306 4.748 1.00 97.62 79 VAL A CA 1
ATOM 652 C C . VAL A 1 79 ? -9.317 -4.496 5.061 1.00 97.62 79 VAL A C 1
ATOM 654 O O . VAL A 1 79 ? -10.177 -3.832 4.496 1.00 97.62 79 VAL A O 1
ATOM 657 N N . VAL A 1 80 ? -9.609 -5.422 5.972 1.00 97.69 80 VAL A N 1
ATOM 658 C CA . VAL A 1 80 ? -10.941 -5.599 6.554 1.00 97.69 80 VAL A CA 1
ATOM 659 C C . VAL A 1 80 ? -10.979 -4.822 7.857 1.00 97.69 80 VAL A C 1
ATOM 661 O O . VAL A 1 80 ? -10.155 -5.065 8.745 1.00 97.69 80 VAL A O 1
ATOM 664 N N . CYS A 1 81 ? -11.944 -3.918 7.966 1.00 97.56 81 CYS A N 1
ATOM 665 C CA . CYS A 1 81 ? -12.156 -3.082 9.135 1.00 97.56 81 CYS A CA 1
ATOM 666 C C . CYS A 1 81 ? -13.533 -3.332 9.751 1.00 97.56 81 CYS A C 1
ATOM 668 O O . CYS A 1 81 ? -14.503 -3.578 9.039 1.00 97.56 81 CYS A O 1
ATOM 670 N N . GLY A 1 82 ? -13.610 -3.204 11.072 1.00 95.31 82 GLY A N 1
ATOM 671 C CA . GLY A 1 82 ? -14.859 -3.045 11.807 1.00 95.31 82 GLY A CA 1
ATOM 672 C C . GLY A 1 82 ? -15.092 -1.585 12.192 1.00 95.31 82 GLY A C 1
ATOM 673 O O . GLY A 1 82 ? -14.185 -0.751 12.118 1.00 95.31 82 GLY A O 1
ATOM 674 N N . ARG A 1 83 ? -16.310 -1.282 12.642 1.00 87.75 83 ARG A N 1
ATOM 675 C CA . ARG A 1 83 ? -16.615 -0.006 13.295 1.00 87.75 83 ARG A CA 1
ATOM 676 C C . ARG A 1 83 ? -15.962 0.015 14.677 1.00 87.75 83 ARG A C 1
ATOM 678 O O . ARG A 1 83 ? -15.992 -0.997 15.374 1.00 87.75 83 ARG A O 1
ATOM 685 N N . VAL A 1 84 ? -15.402 1.151 15.084 1.00 81.50 84 VAL A N 1
ATOM 686 C CA . VAL A 1 84 ? -15.071 1.367 16.497 1.00 81.50 84 VAL A CA 1
ATOM 687 C C . VAL A 1 84 ? -16.395 1.573 17.232 1.00 81.50 84 VAL A C 1
ATOM 689 O O . VAL A 1 84 ? -17.107 2.541 16.967 1.00 81.50 84 VAL A O 1
ATOM 692 N N . GLU A 1 85 ? -16.784 0.633 18.091 1.00 72.81 85 GLU A N 1
ATOM 693 C CA . GLU A 1 85 ? -17.940 0.849 18.961 1.00 72.81 85 GLU A CA 1
ATOM 694 C C . GLU A 1 85 ? -17.557 1.870 20.032 1.00 72.81 85 GLU A C 1
ATOM 696 O O . GLU A 1 85 ? -16.552 1.710 20.724 1.00 72.81 85 GLU A O 1
ATOM 701 N N . ALA A 1 86 ? -18.335 2.949 20.127 1.00 63.59 86 ALA A N 1
ATOM 702 C CA . ALA A 1 86 ? -18.268 3.842 21.272 1.00 63.59 86 ALA A CA 1
ATOM 703 C C . ALA A 1 86 ? -18.890 3.095 22.458 1.00 63.59 86 ALA A C 1
ATOM 705 O O . ALA A 1 86 ? -20.068 2.735 22.394 1.00 63.59 86 ALA A O 1
ATOM 706 N N . GLY A 1 87 ? -18.067 2.797 23.465 1.00 54.41 87 GLY A N 1
ATOM 707 C CA . GLY A 1 87 ? -18.531 2.314 24.766 1.00 54.41 87 GLY A CA 1
ATOM 708 C C . GLY A 1 87 ? -19.248 3.394 25.561 1.00 54.41 87 GLY A C 1
ATOM 709 O O . GLY A 1 87 ? -19.054 4.591 25.242 1.00 54.41 87 GLY A O 1
#

pLDDT: mean 84.65, std 12.22, range [54.41, 97.69]

Radius of gyration: 17.28 Å; Cα contacts (8 Å, |Δi|>4): 92; chains: 1; bounding box: 44×25×48 Å

Nearest PDB structures (foldseek):
  6g57-assembly1_C  TM=3.082E-01  e=3.180E+00  Homo sapiens
  5t7v-assembly1_S1  TM=3.135E-01  e=2.468E+00  Staphylococcus aureus

Sequence (87 aa):
MSENEADRMLRGEVDSFAGGIVRVGGVPTKYWMREEILGLVREHGLAPQRVRRVQYGWKEEIDDPPRWLRGPFPWDWLVVCGRVEAG

Solvent-accessible surface area (backbone atoms only — not comparable to full-atom values): 5487 Å² total; per-residue (Å²): 134,54,72,70,55,53,56,54,51,54,61,74,33,46,79,30,73,93,68,31,25,33,41,58,96,79,44,82,39,76,56,78,52,72,69,56,54,57,46,53,44,42,76,70,54,32,39,81,77,45,79,42,82,45,74,50,64,57,70,81,81,33,87,84,54,58,92,82,73,59,79,86,61,53,67,47,81,48,72,45,63,43,77,61,77,84,128

Foldseek 3Di:
DDPVVVVVVQVV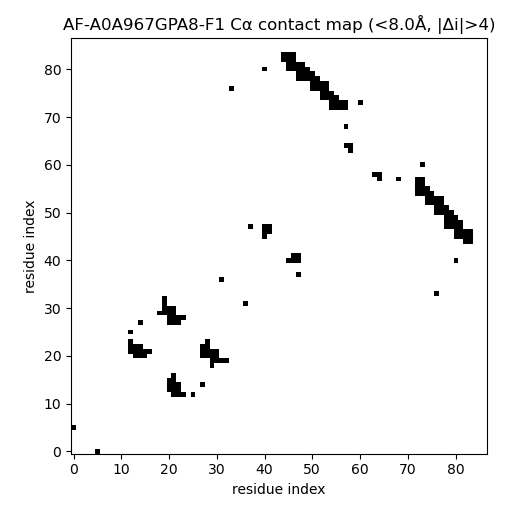QPPDPPQCWGQDVHRTDHDDDPVRVVVVCVVVQWAWDDKDKAFDACVVVDPPDDPVPDDPTDTDIDTDTDGDDDD

Mean predicted aligned error: 7.81 Å